Protein AF-A0A499V8G4-F1 (afdb_monomer_lite)

Secondary structure (DSSP, 8-state):
-EE-----SS-HHHH--EE------PPP-TT------S-----HHHHHHHTTSS---SSEE-S-------------PPPPP-

Foldseek 3Di:
DWQAAADPDDDCVVVVRDDDDDDDDDDADVVDDDDDFPDDDDDPVNVCCNNPVDPDDPRDDDDDDDDDDPDDPPDDDDDDDD

Structure (mmCIF, N/CA/C/O backbone):
data_AF-A0A499V8G4-F1
#
_entry.id   AF-A0A499V8G4-F1
#
loop_
_atom_site.group_PDB
_atom_site.id
_atom_site.type_symbol
_atom_site.label_atom_id
_atom_site.label_alt_id
_atom_site.label_comp_id
_atom_site.label_asym_id
_atom_site.label_entity_id
_atom_site.label_seq_id
_atom_site.pdbx_PDB_ins_code
_atom_site.Cartn_x
_atom_site.Cartn_y
_atom_site.Cartn_z
_atom_site.occupancy
_atom_site.B_iso_or_equiv
_atom_site.auth_seq_id
_atom_site.auth_comp_id
_atom_site.auth_asym_id
_atom_site.auth_atom_id
_atom_site.pdbx_PDB_model_num
ATOM 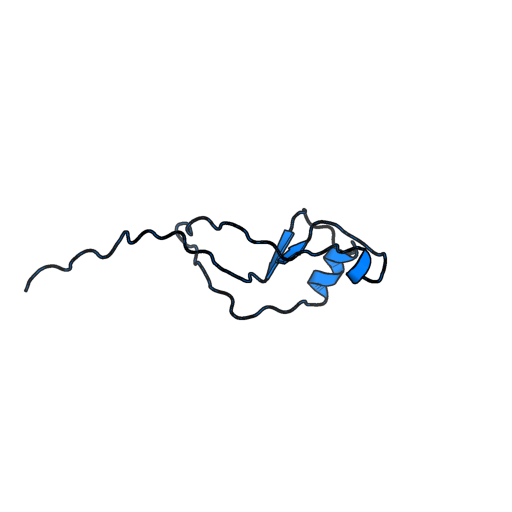1 N N . MET A 1 1 ? -2.805 -4.392 -2.812 1.00 83.88 1 MET A N 1
ATOM 2 C CA . MET A 1 1 ? -1.816 -4.030 -3.843 1.00 83.88 1 MET A CA 1
ATOM 3 C C . MET A 1 1 ? -0.460 -3.896 -3.161 1.00 83.88 1 MET A C 1
ATOM 5 O O . MET A 1 1 ? -0.410 -3.404 -2.038 1.00 83.88 1 MET A O 1
ATOM 9 N N . VAL A 1 2 ? 0.618 -4.398 -3.754 1.00 89.06 2 VAL A N 1
ATOM 10 C CA . VAL A 1 2 ? 1.950 -4.454 -3.138 1.00 89.06 2 VAL A CA 1
ATOM 11 C C . VAL A 1 2 ? 2.968 -3.859 -4.100 1.00 89.06 2 VAL A C 1
ATOM 13 O O . VAL A 1 2 ? 3.053 -4.265 -5.251 1.00 89.06 2 VAL A O 1
ATOM 16 N N . LEU A 1 3 ? 3.734 -2.879 -3.636 1.00 90.69 3 LEU A N 1
ATOM 17 C CA . LEU A 1 3 ? 4.908 -2.368 -4.328 1.00 90.69 3 LEU A CA 1
ATOM 18 C C . LEU A 1 3 ? 6.085 -3.313 -4.053 1.00 90.69 3 LEU A C 1
ATOM 20 O O . LEU A 1 3 ? 6.502 -3.451 -2.899 1.00 90.69 3 LEU A O 1
ATOM 24 N N . ARG A 1 4 ? 6.600 -3.954 -5.105 1.00 90.62 4 ARG A N 1
ATOM 25 C CA . ARG A 1 4 ? 7.718 -4.914 -5.063 1.00 90.62 4 ARG A CA 1
ATOM 26 C C . ARG A 1 4 ? 9.059 -4.266 -5.389 1.00 90.62 4 ARG A C 1
ATOM 28 O O . ARG A 1 4 ? 10.079 -4.684 -4.852 1.00 90.62 4 ARG A O 1
ATOM 35 N N . GLY A 1 5 ? 9.048 -3.233 -6.227 1.00 89.44 5 GLY A N 1
ATOM 36 C CA . GLY A 1 5 ? 10.254 -2.566 -6.704 1.00 89.44 5 GLY A CA 1
ATOM 37 C C . GLY A 1 5 ? 10.026 -1.094 -7.024 1.00 89.44 5 GLY A C 1
ATOM 38 O O . GLY A 1 5 ? 8.896 -0.645 -7.196 1.00 89.44 5 GLY A O 1
ATOM 39 N N . ILE A 1 6 ? 11.125 -0.351 -7.105 1.00 91.50 6 ILE A N 1
ATOM 40 C CA . ILE A 1 6 ? 11.163 1.015 -7.635 1.00 91.50 6 ILE A CA 1
ATOM 41 C C . ILE A 1 6 ? 11.460 0.921 -9.131 1.00 91.50 6 ILE A C 1
ATOM 43 O O . ILE A 1 6 ? 12.308 0.129 -9.540 1.00 91.50 6 ILE A O 1
ATOM 47 N N . SER A 1 7 ? 10.782 1.723 -9.948 1.00 89.12 7 SER A N 1
ATOM 48 C CA . SER A 1 7 ? 11.083 1.820 -11.375 1.00 89.12 7 SER A CA 1
ATOM 49 C C . SER A 1 7 ? 10.743 3.198 -11.935 1.00 89.12 7 SER A C 1
ATOM 51 O O . SER A 1 7 ? 9.618 3.693 -11.813 1.00 89.12 7 SER A O 1
ATOM 53 N N . THR A 1 8 ? 11.725 3.805 -12.599 1.00 88.19 8 THR A N 1
ATOM 54 C CA . THR A 1 8 ? 11.553 5.012 -13.420 1.00 88.19 8 THR A CA 1
ATOM 55 C C . THR A 1 8 ? 11.229 4.673 -14.875 1.00 88.19 8 THR A C 1
ATOM 57 O O . THR A 1 8 ? 10.732 5.528 -15.608 1.00 88.19 8 THR A O 1
ATOM 60 N N . ALA A 1 9 ? 11.455 3.421 -15.290 1.00 89.69 9 ALA A N 1
ATOM 61 C CA . ALA A 1 9 ? 11.185 2.957 -16.640 1.00 89.69 9 ALA A CA 1
ATOM 62 C C . ALA A 1 9 ? 9.671 2.803 -16.880 1.00 89.69 9 ALA A C 1
ATOM 64 O O . ALA A 1 9 ? 8.937 2.179 -16.103 1.00 89.69 9 ALA A O 1
ATOM 65 N N . ARG A 1 10 ? 9.211 3.413 -17.976 1.00 87.44 10 ARG A N 1
ATOM 66 C CA . ARG A 1 10 ? 7.818 3.449 -18.439 1.00 87.44 10 ARG A CA 1
ATOM 67 C C . ARG A 1 10 ? 7.704 2.627 -19.737 1.00 87.44 10 ARG A C 1
ATOM 69 O O . ARG A 1 10 ? 8.661 2.643 -20.505 1.00 87.44 10 ARG A O 1
ATOM 76 N N . PRO A 1 11 ? 6.548 1.997 -20.016 1.00 91.56 11 PRO A N 1
ATOM 77 C CA . PRO A 1 11 ? 5.315 2.021 -19.224 1.00 91.56 11 PRO A CA 1
ATOM 78 C C . PRO A 1 11 ? 5.321 1.019 -18.050 1.00 91.56 11 PRO A C 1
ATOM 80 O O . PRO A 1 11 ? 5.947 -0.034 -18.097 1.00 91.56 11 PRO A O 1
ATOM 83 N N . TYR A 1 12 ? 4.568 1.317 -16.981 1.00 90.12 12 TYR A N 1
ATOM 84 C CA . TYR A 1 12 ? 4.461 0.432 -15.803 1.00 90.12 12 TYR A CA 1
ATOM 85 C C . TYR A 1 12 ? 3.712 -0.878 -16.062 1.00 90.12 12 TYR A C 1
ATOM 87 O O . TYR A 1 12 ? 3.796 -1.798 -15.252 1.00 90.12 12 TYR A O 1
ATOM 95 N N . SER A 1 13 ? 3.014 -0.984 -17.192 1.00 90.19 13 SER A N 1
ATOM 96 C CA . SER A 1 13 ? 2.458 -2.251 -17.670 1.00 90.19 13 SER A CA 1
ATOM 97 C C . SER A 1 13 ? 3.544 -3.289 -17.955 1.00 90.19 13 SER A C 1
ATOM 99 O O . SER A 1 13 ? 3.286 -4.480 -17.812 1.00 90.19 13 SER A O 1
ATOM 101 N N . GLU A 1 14 ? 4.750 -2.846 -18.317 1.00 92.31 14 GLU A N 1
ATOM 102 C CA . GLU A 1 14 ? 5.888 -3.718 -18.616 1.00 92.31 14 GLU A CA 1
ATOM 103 C C . GLU A 1 14 ? 6.775 -3.918 -17.388 1.00 92.31 14 GLU A C 1
ATOM 105 O O . GLU A 1 14 ? 7.104 -5.047 -17.037 1.00 92.31 14 GLU A O 1
ATOM 110 N N . THR A 1 15 ? 7.119 -2.833 -16.687 1.00 93.00 15 THR A N 1
ATOM 111 C CA . THR A 1 15 ? 8.043 -2.901 -15.540 1.00 93.00 15 THR A CA 1
ATOM 112 C C . THR A 1 15 ? 7.401 -3.412 -14.257 1.00 93.00 15 THR A C 1
ATOM 114 O O . THR A 1 15 ? 8.117 -3.784 -13.332 1.00 93.00 15 THR A O 1
ATOM 117 N N . ARG A 1 16 ? 6.062 -3.419 -14.195 1.00 92.44 16 ARG A N 1
ATOM 118 C CA . ARG A 1 16 ? 5.238 -4.011 -13.130 1.00 92.44 16 ARG A CA 1
ATOM 119 C C . ARG A 1 16 ? 5.780 -3.791 -11.704 1.00 92.44 16 ARG A C 1
ATOM 121 O O . ARG A 1 16 ? 5.854 -4.739 -10.929 1.00 92.44 16 ARG A O 1
ATOM 128 N N . PRO A 1 17 ? 6.115 -2.549 -11.296 1.00 92.44 17 PRO A N 1
ATOM 129 C CA . PRO A 1 17 ? 6.637 -2.307 -9.949 1.00 92.44 17 PRO A CA 1
ATOM 130 C C . PRO A 1 17 ? 5.599 -2.609 -8.854 1.00 92.44 17 PRO A C 1
ATOM 132 O O . PRO A 1 17 ? 5.955 -2.853 -7.699 1.00 92.44 17 PRO A O 1
ATOM 135 N N . VAL A 1 18 ? 4.312 -2.590 -9.218 1.00 90.94 18 VAL A N 1
ATOM 136 C CA . VAL A 1 18 ? 3.163 -2.779 -8.335 1.00 90.94 18 VAL A C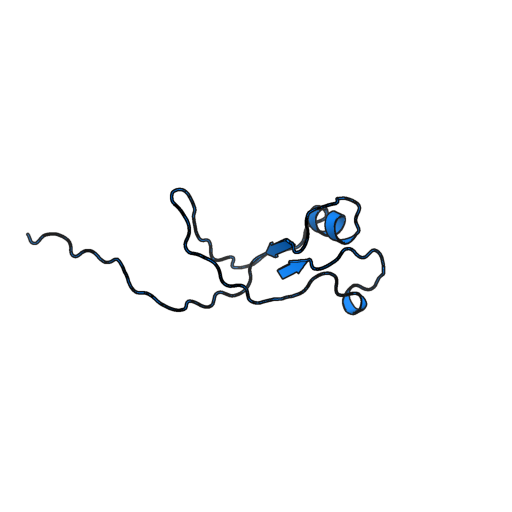A 1
ATOM 137 C C . VAL A 1 18 ? 2.356 -3.998 -8.772 1.00 90.94 18 VAL A C 1
ATOM 139 O O . VAL A 1 18 ? 1.938 -4.091 -9.925 1.00 90.94 18 VAL A O 1
ATOM 142 N N . GLU A 1 19 ? 2.070 -4.885 -7.824 1.00 90.06 19 GLU A N 1
ATOM 143 C CA . GLU A 1 19 ? 1.361 -6.141 -8.053 1.00 90.06 19 GLU A CA 1
ATOM 144 C C . GLU A 1 19 ? 0.088 -6.247 -7.199 1.00 90.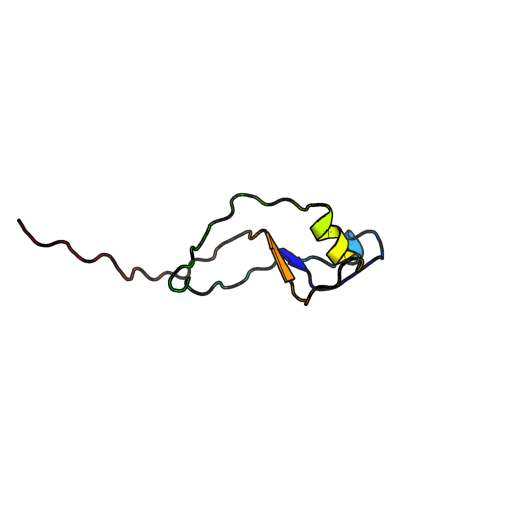06 19 GLU A C 1
ATOM 146 O O . GLU A 1 19 ? -0.052 -5.646 -6.125 1.00 90.06 19 GLU A O 1
ATOM 151 N N . VAL A 1 20 ? -0.897 -6.992 -7.699 1.00 89.31 20 VAL A N 1
ATOM 152 C CA . VAL A 1 20 ? -2.086 -7.361 -6.926 1.00 89.31 20 VAL A CA 1
ATOM 153 C C . VAL A 1 20 ? -1.848 -8.748 -6.365 1.00 89.31 20 VAL A C 1
ATOM 155 O O . VAL A 1 20 ? -1.690 -9.702 -7.116 1.00 89.31 20 VAL A O 1
ATOM 158 N N . GLU A 1 21 ? -1.839 -8.836 -5.042 1.00 86.56 21 GLU A N 1
ATOM 159 C CA . GLU A 1 21 ? -1.527 -10.058 -4.313 1.00 86.56 21 GLU A CA 1
ATOM 160 C C . GLU A 1 21 ? -2.531 -10.272 -3.188 1.00 86.56 21 GLU A C 1
ATOM 162 O O . GLU A 1 21 ? -3.030 -9.305 -2.591 1.00 86.56 21 GLU A O 1
ATOM 167 N N . GLU A 1 22 ? -2.786 -11.541 -2.894 1.00 86.25 22 GLU A N 1
ATOM 168 C CA . GLU A 1 22 ? -3.518 -11.969 -1.711 1.00 86.25 22 GLU A CA 1
ATOM 169 C C . GLU A 1 22 ? -2.552 -12.053 -0.529 1.00 86.25 22 GLU A C 1
ATOM 171 O O . GLU A 1 22 ? -1.430 -12.538 -0.651 1.00 86.25 22 GLU A O 1
ATOM 176 N N . LEU A 1 23 ? -2.976 -11.512 0.610 1.00 83.56 23 LEU A N 1
ATOM 177 C CA . LEU A 1 23 ? -2.179 -11.464 1.827 1.00 83.56 23 LEU A CA 1
ATOM 178 C C . LEU A 1 23 ? -3.059 -11.890 2.992 1.00 83.56 23 LEU A C 1
ATOM 180 O O . LEU A 1 23 ? -4.161 -11.360 3.155 1.00 83.56 23 LEU A O 1
ATOM 184 N N . GLU A 1 24 ? -2.529 -12.774 3.826 1.00 85.69 24 GLU A N 1
ATOM 185 C CA . GLU A 1 24 ? -3.148 -13.127 5.097 1.00 85.69 24 GLU A CA 1
ATOM 186 C C . GLU A 1 24 ? -2.946 -11.994 6.104 1.00 85.69 24 GLU A C 1
ATOM 188 O O . GLU A 1 24 ? -1.845 -11.457 6.267 1.00 85.69 24 GLU A O 1
ATOM 193 N N . LEU A 1 25 ? -4.031 -11.603 6.768 1.00 87.69 25 LEU A N 1
ATOM 194 C CA . LEU A 1 25 ? -4.007 -10.593 7.819 1.00 87.69 25 LEU A CA 1
ATOM 195 C C . LEU A 1 25 ? -4.187 -11.284 9.165 1.00 87.69 25 LEU A C 1
ATOM 197 O O . LEU A 1 25 ? -5.138 -12.036 9.360 1.00 87.69 25 LEU A O 1
ATOM 201 N N . GLY A 1 26 ? -3.293 -10.988 10.107 1.00 89.00 26 GLY A N 1
ATOM 202 C CA . GLY A 1 26 ? -3.498 -11.369 11.499 1.00 89.00 26 GLY A CA 1
ATOM 203 C C . GLY A 1 26 ? -4.718 -10.665 12.099 1.00 89.00 26 GLY A C 1
ATOM 204 O O . GLY A 1 26 ? -5.177 -9.634 11.597 1.00 89.00 26 GLY A O 1
ATOM 205 N N . ALA A 1 27 ? -5.222 -11.212 13.203 1.00 90.75 27 ALA A N 1
ATOM 206 C CA . ALA A 1 27 ? -6.233 -10.533 14.001 1.00 90.75 27 ALA A CA 1
ATOM 207 C C . ALA A 1 27 ? -5.693 -9.183 14.524 1.00 90.75 27 ALA A C 1
ATOM 209 O O . ALA A 1 27 ? -4.499 -9.086 14.829 1.00 90.75 27 ALA A O 1
ATOM 210 N N . PRO A 1 28 ? -6.547 -8.148 14.634 1.00 93.56 28 PRO A N 1
ATOM 211 C CA . PRO A 1 28 ? -6.151 -6.875 15.222 1.00 93.56 28 PRO A CA 1
ATOM 212 C C . PRO A 1 28 ? -5.764 -7.072 16.690 1.00 93.56 28 PRO A C 1
ATOM 214 O O . PRO A 1 28 ? -6.363 -7.884 17.400 1.00 93.56 28 PRO A O 1
ATOM 217 N N . ARG A 1 29 ? -4.762 -6.320 17.144 1.00 94.38 29 ARG A N 1
ATOM 218 C CA . ARG A 1 29 ? -4.357 -6.270 18.554 1.00 94.38 29 ARG A CA 1
ATOM 219 C C . ARG A 1 29 ? -5.254 -5.321 19.351 1.00 94.38 29 ARG A C 1
ATOM 221 O O . ARG A 1 29 ? -6.140 -4.661 18.810 1.00 94.38 29 ARG A O 1
ATOM 228 N N . GLU A 1 30 ? -5.015 -5.241 20.657 1.00 95.62 30 GLU A N 1
ATOM 229 C CA . GLU A 1 30 ? -5.676 -4.253 21.509 1.00 95.62 30 GLU A CA 1
ATOM 230 C C . GLU A 1 30 ? -5.411 -2.828 20.996 1.00 95.62 30 GLU A C 1
ATOM 232 O O . GLU A 1 30 ? -4.274 -2.458 20.707 1.00 95.62 30 GLU A O 1
ATOM 237 N N . GLY A 1 31 ? -6.482 -2.046 20.840 1.00 96.31 31 GLY A N 1
ATOM 238 C CA . GLY A 1 31 ? -6.427 -0.695 20.274 1.00 96.31 31 GLY A CA 1
ATOM 239 C C . GLY A 1 31 ? -6.386 -0.629 18.741 1.00 96.31 31 GLY A C 1
ATOM 240 O O . GLY A 1 31 ? -6.446 0.468 18.188 1.00 96.31 31 GLY A O 1
ATOM 241 N N . GLU A 1 32 ? -6.333 -1.763 18.037 1.00 95.75 32 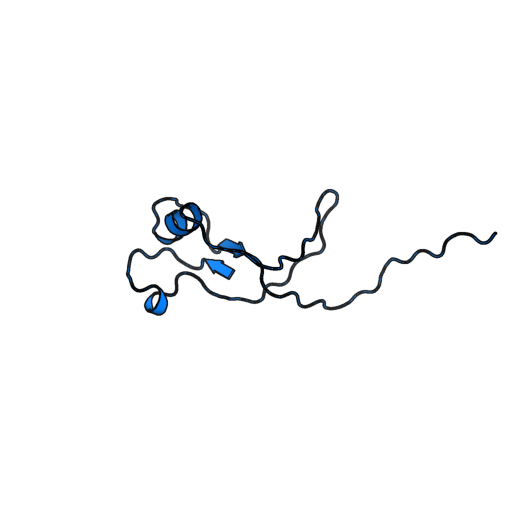GLU A N 1
ATOM 242 C CA . GLU A 1 32 ? -6.366 -1.810 16.574 1.00 95.75 32 GLU A CA 1
ATOM 243 C C . GLU A 1 32 ? -7.765 -2.149 16.046 1.00 95.75 32 GLU A C 1
ATOM 245 O O . GLU A 1 32 ? -8.554 -2.857 16.673 1.00 95.75 32 GLU A O 1
ATOM 250 N N . VAL A 1 33 ? -8.069 -1.663 14.840 1.00 93.19 33 VAL A N 1
ATOM 251 C CA . VAL A 1 33 ? -9.320 -1.969 14.141 1.00 93.19 33 VAL A CA 1
ATOM 252 C C . VAL A 1 33 ? -9.044 -2.585 12.782 1.00 93.19 33 VAL A C 1
ATOM 254 O O . VAL A 1 33 ? -8.162 -2.161 12.035 1.00 93.19 33 VAL A O 1
ATOM 257 N N . LEU A 1 34 ? -9.855 -3.579 12.440 1.00 93.00 34 LEU A N 1
ATOM 258 C CA . LEU A 1 34 ? -9.759 -4.283 11.177 1.00 93.00 34 LEU A CA 1
ATOM 259 C C . LEU A 1 34 ? -10.807 -3.762 10.202 1.00 93.00 34 LEU A C 1
ATOM 261 O O . LEU A 1 34 ? -12.003 -4.012 10.350 1.00 93.00 34 LEU A O 1
ATOM 265 N N . VAL A 1 35 ? -10.351 -3.011 9.202 1.00 89.69 35 VAL A N 1
ATOM 266 C CA . VAL A 1 35 ? -11.238 -2.302 8.275 1.00 89.69 35 VAL A CA 1
ATOM 267 C C . VAL A 1 35 ? -11.286 -3.000 6.923 1.00 89.69 35 VAL A C 1
ATOM 269 O O . VAL A 1 35 ? -10.261 -3.256 6.283 1.00 89.69 35 VAL A O 1
ATOM 272 N N . ARG A 1 36 ? -12.506 -3.242 6.436 1.00 87.06 36 ARG A N 1
ATOM 273 C CA . ARG A 1 36 ? -12.747 -3.675 5.059 1.00 87.06 36 ARG A CA 1
ATOM 274 C C . ARG A 1 36 ? -12.782 -2.461 4.134 1.00 87.06 36 ARG A C 1
ATOM 276 O O . ARG A 1 36 ? -13.722 -1.673 4.165 1.00 87.06 36 ARG A O 1
ATOM 283 N N . ILE A 1 37 ? -11.772 -2.343 3.278 1.00 86.44 37 ILE A N 1
ATOM 284 C CA . ILE A 1 37 ? -11.680 -1.268 2.284 1.00 86.44 37 ILE A CA 1
ATOM 285 C C . ILE A 1 37 ? -12.570 -1.607 1.078 1.00 86.44 37 ILE A C 1
ATOM 287 O O . ILE A 1 37 ? -12.395 -2.651 0.451 1.00 86.44 37 ILE A O 1
ATOM 291 N N . ALA A 1 38 ? -13.525 -0.730 0.749 1.00 88.88 38 ALA A N 1
ATOM 292 C CA . ALA A 1 38 ? -14.390 -0.886 -0.427 1.00 88.88 38 ALA A CA 1
ATOM 293 C C . ALA A 1 38 ? -13.677 -0.477 -1.729 1.00 88.88 38 ALA A C 1
ATOM 295 O O . ALA A 1 38 ? -13.786 -1.156 -2.751 1.00 88.88 38 ALA A O 1
ATOM 296 N N . ALA A 1 39 ? -12.916 0.617 -1.673 1.00 87.06 39 ALA A N 1
ATOM 297 C CA . ALA A 1 39 ? -12.106 1.131 -2.767 1.00 87.06 39 ALA A CA 1
ATOM 298 C C . ALA A 1 39 ? -10.908 1.920 -2.218 1.00 87.06 39 ALA A C 1
ATOM 300 O O . ALA A 1 39 ? -10.967 2.463 -1.116 1.00 87.06 39 ALA A O 1
ATOM 301 N N . ALA A 1 40 ? -9.834 1.980 -3.000 1.00 86.38 40 ALA A N 1
ATOM 302 C CA . ALA A 1 40 ? -8.673 2.826 -2.756 1.00 86.38 40 ALA A CA 1
ATOM 303 C C . ALA A 1 40 ? -8.157 3.347 -4.103 1.00 86.38 40 ALA A C 1
ATOM 305 O O . ALA A 1 40 ? -8.223 2.629 -5.104 1.00 86.38 40 ALA A O 1
ATOM 306 N N . SER A 1 41 ? -7.653 4.577 -4.118 1.00 86.31 41 SER A N 1
ATOM 307 C CA . SER A 1 41 ? -7.018 5.214 -5.273 1.00 86.31 41 SER A CA 1
ATOM 308 C C . SER A 1 41 ? -5.529 5.425 -5.013 1.00 86.31 41 SER A C 1
ATOM 310 O O . SER A 1 41 ? -5.089 5.421 -3.865 1.00 86.31 41 SER A O 1
ATOM 312 N N . LEU A 1 42 ? -4.764 5.639 -6.082 1.00 88.25 42 LEU A N 1
ATOM 313 C CA . LEU A 1 42 ? -3.390 6.123 -5.988 1.00 88.25 42 LEU A CA 1
ATOM 314 C C . LEU A 1 42 ? -3.381 7.646 -5.904 1.00 88.25 42 LEU A C 1
ATOM 316 O O . LEU A 1 42 ? -4.155 8.315 -6.589 1.00 88.25 42 LEU A O 1
ATOM 320 N N . CYS A 1 43 ? -2.474 8.187 -5.103 1.00 88.69 43 CYS A N 1
ATOM 321 C CA . CYS A 1 43 ? -2.191 9.614 -5.072 1.00 88.69 43 CYS A CA 1
ATOM 322 C C . CYS A 1 43 ? -0.769 9.907 -5.566 1.00 88.69 43 CYS A C 1
ATOM 324 O O . CYS A 1 43 ? 0.066 9.013 -5.719 1.00 88.69 43 CYS A O 1
ATOM 326 N N . HIS A 1 44 ? -0.466 11.185 -5.791 1.00 89.19 44 HIS A N 1
ATOM 327 C CA . HIS A 1 44 ? 0.862 11.610 -6.232 1.00 89.19 44 HIS A CA 1
ATOM 328 C C . HIS A 1 44 ? 1.974 11.165 -5.267 1.00 89.19 44 HIS A C 1
ATOM 330 O O . HIS A 1 44 ? 3.054 10.794 -5.718 1.00 89.19 44 HIS A O 1
ATOM 336 N N . SER A 1 45 ? 1.723 11.135 -3.950 1.00 88.31 45 SER A N 1
ATOM 337 C CA . SER A 1 45 ? 2.739 10.695 -2.987 1.00 88.31 45 SER A CA 1
ATOM 338 C C . SER A 1 45 ? 3.029 9.200 -3.025 1.00 88.31 45 SER A C 1
ATOM 340 O O . SER A 1 45 ? 4.159 8.828 -2.714 1.00 88.31 45 SER A O 1
ATOM 342 N N . ASP A 1 46 ? 2.070 8.363 -3.429 1.00 89.62 46 ASP A N 1
ATOM 343 C CA . ASP A 1 46 ? 2.332 6.941 -3.672 1.00 89.62 46 ASP A CA 1
ATOM 344 C C . ASP A 1 46 ? 3.257 6.788 -4.883 1.00 89.62 46 ASP A C 1
ATOM 346 O O . ASP A 1 46 ? 4.268 6.090 -4.824 1.00 89.62 46 ASP A O 1
ATOM 350 N N . LEU A 1 47 ? 2.972 7.522 -5.964 1.00 88.56 47 LEU A N 1
ATOM 351 C CA . LEU A 1 47 ? 3.769 7.474 -7.191 1.00 88.56 47 LEU A CA 1
ATOM 352 C C . LEU A 1 47 ? 5.208 7.972 -6.991 1.00 88.56 47 LEU A C 1
ATOM 354 O O . LEU A 1 47 ? 6.122 7.390 -7.572 1.00 88.56 47 LEU A O 1
ATOM 358 N N . SER A 1 48 ? 5.438 8.959 -6.116 1.00 90.31 48 SER A N 1
ATOM 359 C CA . SER A 1 48 ? 6.799 9.381 -5.735 1.00 90.31 48 SER A CA 1
ATOM 360 C C . SER A 1 48 ? 7.621 8.257 -5.093 1.00 90.31 48 SER A C 1
ATOM 362 O O . SER A 1 48 ? 8.846 8.273 -5.162 1.00 90.31 48 SER A O 1
ATOM 364 N N . VAL A 1 49 ? 6.979 7.281 -4.443 1.00 91.00 49 VAL A N 1
ATOM 365 C CA . VAL A 1 49 ? 7.683 6.110 -3.902 1.00 91.00 49 VAL A CA 1
ATOM 366 C C . VAL A 1 49 ? 8.013 5.120 -5.020 1.00 91.00 49 VAL A C 1
ATOM 368 O O . VAL A 1 49 ? 9.120 4.593 -5.036 1.00 91.00 49 VAL A O 1
ATOM 371 N N . VAL A 1 50 ? 7.103 4.906 -5.982 1.00 90.81 50 VAL A N 1
ATOM 372 C CA . VAL A 1 50 ? 7.351 4.037 -7.155 1.00 90.81 50 VAL A CA 1
ATOM 373 C C . VAL A 1 50 ? 8.535 4.537 -7.982 1.00 90.81 50 VAL A C 1
ATOM 375 O O . VAL A 1 50 ? 9.351 3.732 -8.420 1.00 90.81 50 VAL A O 1
ATOM 378 N N . GLY A 1 51 ? 8.619 5.853 -8.195 1.00 88.69 51 GLY A N 1
ATOM 379 C CA . GLY A 1 51 ? 9.678 6.492 -8.983 1.00 88.69 51 GLY A CA 1
ATOM 380 C C . GLY A 1 51 ? 11.013 6.645 -8.251 1.00 88.69 51 GLY A C 1
ATOM 381 O O . GLY A 1 51 ? 12.016 6.939 -8.889 1.00 88.69 51 GLY A O 1
ATOM 382 N N . GLY A 1 52 ? 11.049 6.420 -6.935 1.00 87.38 52 GLY A N 1
ATOM 383 C CA . GLY A 1 52 ? 12.268 6.526 -6.129 1.00 87.38 52 GLY A CA 1
ATOM 384 C C . GLY A 1 52 ? 12.543 7.914 -5.544 1.00 87.38 52 GLY A C 1
ATOM 385 O O . GLY A 1 52 ? 13.455 8.043 -4.732 1.00 87.38 52 GLY A O 1
ATOM 386 N N . ASP A 1 53 ? 11.719 8.921 -5.849 1.00 88.81 53 ASP A N 1
ATOM 387 C CA . ASP A 1 53 ? 11.821 10.273 -5.270 1.00 88.81 53 ASP A CA 1
ATOM 388 C C . ASP A 1 53 ? 11.655 10.259 -3.742 1.00 88.81 53 ASP A C 1
ATOM 390 O O . ASP A 1 53 ? 12.200 11.090 -3.015 1.00 88.81 53 ASP A O 1
ATOM 394 N N . ARG A 1 54 ? 10.871 9.300 -3.232 1.00 85.12 54 ARG A N 1
ATOM 395 C CA . ARG A 1 54 ? 10.727 9.020 -1.802 1.00 85.12 54 ARG A CA 1
ATOM 396 C C . ARG A 1 54 ? 11.066 7.568 -1.511 1.00 85.12 54 ARG A C 1
ATOM 398 O O . ARG A 1 54 ? 10.216 6.689 -1.632 1.00 85.12 54 ARG A O 1
ATOM 405 N N . VAL A 1 55 ? 12.275 7.329 -1.014 1.00 83.75 55 VAL A N 1
ATOM 406 C CA . VAL A 1 55 ? 12.693 5.986 -0.597 1.00 83.75 55 VAL A CA 1
ATOM 407 C C . VAL A 1 55 ? 11.859 5.525 0.603 1.00 83.75 55 VAL A C 1
ATOM 409 O O . VAL A 1 55 ? 11.681 6.242 1.596 1.00 83.75 55 VAL A O 1
ATOM 412 N N . ARG A 1 56 ? 11.301 4.318 0.499 1.00 86.25 56 ARG A N 1
ATOM 413 C CA . ARG A 1 56 ? 10.542 3.640 1.552 1.00 86.25 56 ARG A CA 1
ATOM 414 C C . ARG A 1 56 ? 10.887 2.146 1.543 1.00 86.25 56 ARG A C 1
ATOM 416 O O . ARG A 1 56 ? 11.099 1.613 0.459 1.00 86.25 56 ARG A O 1
ATOM 423 N N . PRO A 1 57 ? 10.881 1.456 2.701 1.00 88.12 57 PRO A N 1
ATOM 424 C CA . PRO A 1 57 ? 11.080 0.007 2.743 1.00 88.12 57 PRO A CA 1
ATOM 425 C C . PRO A 1 57 ? 10.092 -0.742 1.844 1.00 88.12 57 PRO A C 1
ATOM 427 O O . PRO A 1 57 ? 8.906 -0.377 1.827 1.00 88.12 57 PRO A O 1
ATOM 430 N N . LEU A 1 58 ? 10.603 -1.766 1.151 1.00 86.06 58 LEU A N 1
ATOM 431 C CA . LEU A 1 58 ? 9.888 -2.690 0.268 1.00 86.06 58 LEU A CA 1
ATOM 432 C C . LEU A 1 58 ? 10.019 -4.141 0.779 1.00 86.06 58 LEU A C 1
ATOM 434 O O . LEU A 1 58 ? 11.036 -4.453 1.400 1.00 86.06 58 LEU A O 1
ATOM 438 N N . PRO A 1 59 ? 9.043 -5.031 0.506 1.00 86.81 59 PRO A N 1
ATOM 439 C CA . PRO A 1 59 ? 7.786 -4.759 -0.191 1.00 86.81 59 PRO A CA 1
ATOM 440 C C . PRO A 1 59 ? 6.842 -3.888 0.646 1.00 86.81 59 PRO A C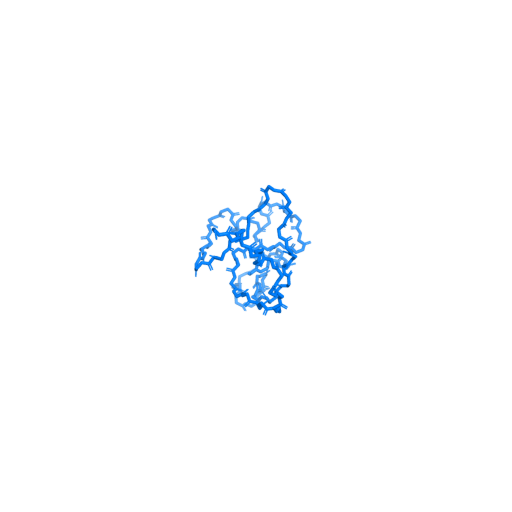 1
ATOM 442 O O . PRO A 1 59 ? 6.838 -3.940 1.876 1.00 86.81 59 PRO A O 1
ATOM 445 N N . ARG A 1 60 ? 6.033 -3.059 -0.022 1.00 85.88 60 ARG A N 1
ATOM 446 C CA . ARG A 1 60 ? 5.108 -2.134 0.647 1.00 85.88 60 ARG A CA 1
ATOM 447 C C . ARG A 1 60 ? 3.677 -2.360 0.208 1.00 85.88 60 ARG A C 1
ATOM 449 O O . ARG A 1 60 ? 3.348 -2.230 -0.963 1.00 85.88 60 ARG A O 1
ATOM 456 N N . ARG A 1 61 ? 2.797 -2.610 1.171 1.00 81.75 61 ARG A N 1
ATOM 457 C CA . ARG A 1 61 ? 1.362 -2.727 0.925 1.00 81.75 61 ARG A CA 1
ATOM 458 C C . ARG A 1 61 ? 0.714 -1.351 0.786 1.00 81.75 61 ARG A C 1
ATOM 460 O O . ARG A 1 61 ? 0.852 -0.504 1.665 1.00 81.75 61 ARG A O 1
ATOM 467 N N . TRP A 1 62 ? -0.057 -1.179 -0.278 1.00 77.31 62 TRP A N 1
ATOM 468 C CA . TRP A 1 62 ? -0.967 -0.058 -0.515 1.00 77.31 62 TRP A CA 1
ATOM 469 C C . TRP A 1 62 ? -2.365 -0.606 -0.764 1.00 77.31 62 TRP A C 1
ATOM 471 O O . TRP A 1 62 ? -2.478 -1.697 -1.313 1.00 77.31 62 TRP A O 1
ATOM 481 N N . GLY A 1 63 ? -3.414 0.124 -0.371 1.00 64.88 63 GLY A N 1
ATOM 482 C CA . GLY A 1 63 ? -4.813 -0.172 -0.723 1.00 64.88 63 GLY A CA 1
ATOM 483 C C . GLY A 1 63 ? -5.211 -1.664 -0.716 1.00 64.88 63 GLY A C 1
ATOM 484 O O . GLY A 1 63 ? -4.972 -2.412 -1.668 1.00 64.88 63 GLY A O 1
ATOM 485 N N . THR A 1 64 ? -5.863 -2.123 0.350 1.00 56.06 64 THR A N 1
ATOM 486 C CA . THR A 1 64 ? -6.381 -3.503 0.443 1.00 56.06 64 THR A CA 1
ATOM 487 C C . THR A 1 64 ? -7.477 -3.757 -0.590 1.00 56.06 64 THR A C 1
ATOM 489 O O . THR A 1 64 ? -8.470 -3.035 -0.601 1.00 56.06 64 THR A O 1
ATOM 492 N N . ARG A 1 65 ? -7.381 -4.843 -1.365 1.00 43.72 65 ARG A N 1
ATOM 493 C CA . ARG A 1 65 ? -8.548 -5.472 -1.999 1.00 43.72 65 ARG A CA 1
ATOM 494 C C . ARG A 1 65 ? -8.481 -6.988 -1.791 1.00 43.72 65 ARG A C 1
ATOM 496 O O . ARG A 1 65 ? -7.443 -7.580 -2.047 1.00 43.72 65 ARG A O 1
ATOM 503 N N . ARG A 1 66 ? -9.637 -7.534 -1.390 1.00 42.41 66 ARG A N 1
ATOM 504 C CA . ARG A 1 66 ? -10.000 -8.925 -1.057 1.00 42.41 66 ARG A CA 1
ATOM 505 C C . ARG A 1 66 ? -9.495 -9.438 0.302 1.00 42.41 66 ARG A C 1
ATOM 507 O O . ARG A 1 66 ? -8.380 -9.177 0.729 1.00 42.41 66 ARG A O 1
ATOM 514 N N . TRP A 1 67 ? -10.433 -10.093 0.980 1.00 46.28 67 TRP A N 1
ATOM 515 C CA . TRP A 1 67 ? -10.368 -10.740 2.285 1.00 46.28 67 TRP A CA 1
ATOM 516 C C . TRP A 1 67 ? -10.710 -12.213 2.033 1.00 46.28 67 TRP A C 1
ATOM 518 O O . TRP A 1 67 ? -11.760 -12.466 1.438 1.00 46.28 67 TRP A O 1
ATOM 528 N N . ALA A 1 68 ? -9.872 -13.154 2.464 1.00 45.62 68 ALA A N 1
ATOM 529 C CA . ALA A 1 68 ? -10.278 -14.541 2.661 1.00 45.62 68 ALA A CA 1
ATOM 530 C C . ALA A 1 68 ? -10.452 -14.732 4.169 1.00 45.62 68 ALA A C 1
ATOM 532 O O . ALA A 1 68 ? -9.489 -14.726 4.923 1.00 45.62 68 ALA A O 1
ATOM 533 N N . SER A 1 69 ? -11.697 -14.812 4.636 1.00 44.00 69 SER A N 1
ATOM 534 C CA . SER A 1 69 ? -11.962 -15.213 6.015 1.00 44.00 69 SER A CA 1
ATOM 535 C C . SER A 1 69 ? -11.854 -16.734 6.092 1.00 44.00 69 SER A C 1
ATOM 537 O O . SER A 1 69 ? -12.826 -17.431 5.790 1.00 44.00 69 SER A O 1
ATOM 539 N N . SER A 1 70 ? -10.699 -17.261 6.489 1.00 43.75 70 SER A N 1
ATOM 540 C CA . SER A 1 70 ? -10.662 -18.573 7.133 1.00 43.75 70 SER A CA 1
ATOM 541 C C . SER A 1 70 ? -11.331 -18.395 8.501 1.00 43.75 70 SER A C 1
ATOM 543 O O . SER A 1 70 ? -10.917 -17.589 9.330 1.00 43.75 70 SER A O 1
ATOM 545 N N . GLY A 1 71 ? -12.511 -18.995 8.652 1.00 47.34 71 GLY A N 1
ATOM 546 C CA . GLY A 1 71 ? -13.401 -18.702 9.768 1.00 47.34 71 GLY A CA 1
ATOM 547 C C . GLY A 1 71 ? -12.829 -19.121 11.119 1.00 47.34 71 GLY A C 1
ATOM 548 O O . GLY A 1 71 ? -12.285 -20.211 11.242 1.00 47.34 71 GLY A O 1
ATOM 549 N N . ASP A 1 72 ? -13.099 -18.316 12.147 1.00 43.81 72 ASP A N 1
ATOM 550 C CA . ASP A 1 72 ? -13.443 -18.867 13.451 1.00 43.81 72 ASP A CA 1
ATOM 551 C C . ASP A 1 72 ? -14.520 -18.019 14.148 1.00 43.81 72 ASP A C 1
ATOM 553 O O . ASP A 1 72 ? -14.438 -16.795 14.270 1.00 43.81 72 ASP A O 1
ATOM 557 N N . ARG A 1 73 ? -15.587 -18.706 14.557 1.00 49.84 73 ARG A N 1
ATOM 558 C CA . ARG A 1 73 ? -16.774 -18.196 15.251 1.00 49.84 73 ARG A CA 1
ATOM 559 C C . ARG A 1 73 ? -16.525 -18.215 16.763 1.00 49.84 73 ARG A C 1
ATOM 561 O O . ARG A 1 73 ? -17.322 -18.772 17.512 1.00 49.84 73 ARG A O 1
ATOM 568 N N . ALA A 1 74 ? -15.454 -17.596 17.241 1.00 47.31 74 ALA A N 1
ATOM 569 C CA . ALA A 1 74 ? -15.170 -17.552 18.673 1.00 47.31 74 ALA A CA 1
ATOM 570 C C . ALA A 1 74 ? -15.587 -16.196 19.268 1.00 47.31 74 ALA A C 1
ATOM 572 O O . ALA A 1 74 ? -14.897 -15.198 19.084 1.00 47.31 74 ALA A O 1
ATOM 573 N N . GLY A 1 75 ? -16.721 -16.147 19.991 1.00 42.44 75 GLY A N 1
ATOM 574 C CA . GLY A 1 75 ? -16.949 -15.045 20.942 1.00 42.44 75 GLY A CA 1
ATOM 575 C C . GLY A 1 75 ? -18.368 -14.540 21.226 1.00 42.44 75 GLY A C 1
ATOM 576 O O . GLY A 1 75 ? -18.485 -13.527 21.912 1.00 42.44 75 GLY A O 1
ATOM 577 N N . ARG A 1 76 ? -19.463 -15.180 20.781 1.00 45.66 76 ARG A N 1
ATOM 578 C CA . ARG A 1 76 ? -20.793 -14.836 21.336 1.00 45.66 76 ARG A CA 1
ATOM 579 C C . ARG A 1 76 ? -20.909 -15.411 22.751 1.00 45.66 76 ARG A C 1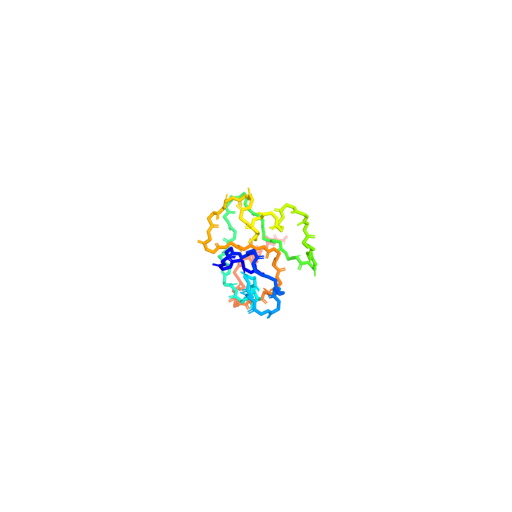
ATOM 581 O O . ARG A 1 76 ? -21.262 -16.572 22.916 1.00 45.66 76 ARG A O 1
ATOM 588 N N . ARG A 1 77 ? -20.603 -14.604 23.772 1.00 49.00 77 ARG A N 1
ATOM 589 C CA . ARG A 1 77 ? -20.975 -14.912 25.163 1.00 49.00 77 ARG A CA 1
ATOM 590 C C . ARG A 1 77 ? -22.509 -14.896 25.278 1.00 49.00 77 ARG A C 1
ATOM 592 O O . ARG A 1 77 ? -23.106 -13.901 24.862 1.00 49.00 77 ARG A O 1
ATOM 599 N N . PRO A 1 78 ? -23.166 -15.940 25.813 1.00 45.59 78 PRO A N 1
ATOM 600 C CA . PRO A 1 78 ? -24.581 -15.850 26.147 1.00 45.59 78 PRO A CA 1
ATOM 601 C C . PRO A 1 78 ? -24.748 -14.888 27.334 1.00 45.59 78 PRO A C 1
ATOM 603 O O . PRO A 1 78 ? -24.022 -14.984 28.324 1.00 45.59 78 PRO A O 1
ATOM 606 N N . GLY A 1 79 ? -25.653 -13.915 27.204 1.00 51.97 79 GLY A N 1
ATOM 607 C CA . GLY A 1 79 ? -26.023 -13.008 28.296 1.00 51.97 79 GLY A CA 1
ATOM 608 C C . GLY A 1 79 ? -26.775 -13.746 29.415 1.00 51.97 79 GLY A C 1
ATOM 609 O O . GLY A 1 79 ? -27.313 -14.827 29.165 1.00 51.97 79 GLY A O 1
ATOM 610 N N . PRO A 1 80 ? -26.808 -13.196 30.642 1.00 47.91 80 PRO A N 1
ATOM 611 C CA . PRO A 1 80 ? -27.437 -13.863 31.777 1.00 47.91 80 PRO A CA 1
ATOM 612 C C . PRO A 1 80 ? -28.966 -13.956 31.602 1.00 47.91 80 PRO A C 1
ATOM 614 O O . PRO A 1 80 ? -29.563 -13.054 31.003 1.00 47.91 80 PRO A O 1
ATOM 617 N N . PRO A 1 81 ? -29.606 -15.026 32.110 1.00 58.81 81 PRO A N 1
ATOM 618 C CA . PRO A 1 81 ? -31.058 -15.163 32.072 1.00 58.81 81 PRO A CA 1
ATOM 619 C C . PRO A 1 81 ? -31.731 -14.119 32.979 1.00 58.81 81 PRO A C 1
ATOM 621 O O . PRO A 1 81 ? -31.178 -13.748 34.015 1.00 58.81 81 PRO A O 1
ATOM 624 N N . ARG A 1 82 ? -32.908 -13.639 32.556 1.00 58.38 82 ARG A N 1
ATOM 625 C CA . ARG A 1 82 ? -33.830 -12.861 33.399 1.00 58.38 82 ARG A CA 1
ATOM 626 C C . ARG A 1 82 ? -34.603 -13.778 34.332 1.00 58.38 82 ARG A C 1
ATOM 628 O O . ARG A 1 82 ? -34.914 -14.904 33.882 1.00 58.38 82 ARG A O 1
#

Sequence (82 aa):
MVLRGISTARPYSETRPVEVEELELGAPREGEVLVRIAAASLCHSDLSVVGGDRVRPLPRRWGTRRWASSGDRAGRRPGPPR

Radius of gyration: 18.5 Å; chains: 1; bounding box: 46×30×53 Å

InterPro domains:
  IPR011032 GroES-like superfamily [SSF50129] (12-63)

Organism: NCBI:txid68175

pLDDT: mean 79.15, std 17.77, range [42.41, 96.31]